Protein AF-A0A1F4DD65-F1 (afdb_monomer_lite)

Structure (mmCIF, N/CA/C/O backbone):
data_AF-A0A1F4DD65-F1
#
_entry.id   AF-A0A1F4DD65-F1
#
loop_
_atom_site.group_PDB
_atom_site.id
_atom_site.type_symbol
_atom_site.label_atom_id
_atom_site.label_alt_id
_atom_site.label_comp_id
_atom_site.label_asym_id
_atom_site.label_entity_id
_atom_site.label_seq_id
_atom_site.pdbx_PDB_ins_code
_atom_site.Cartn_x
_atom_site.Cartn_y
_atom_site.Cartn_z
_atom_site.occupancy
_atom_site.B_iso_or_equiv
_atom_site.auth_seq_id
_atom_site.auth_comp_id
_atom_site.auth_asym_id
_atom_site.auth_atom_id
_atom_site.pdbx_PDB_model_num
ATOM 1 N N . MET A 1 1 ? -10.186 2.042 -0.105 1.00 90.06 1 MET A N 1
ATOM 2 C CA . MET A 1 1 ? -8.826 1.646 -0.546 1.00 90.06 1 MET A CA 1
ATOM 3 C C . MET A 1 1 ? -8.211 2.765 -1.365 1.00 90.06 1 MET A C 1
ATOM 5 O O . MET A 1 1 ? -8.833 3.216 -2.320 1.00 90.06 1 MET A O 1
ATOM 9 N N . TYR A 1 2 ? -7.020 3.221 -0.991 1.00 93.00 2 TYR A N 1
ATOM 10 C CA . TYR A 1 2 ? -6.261 4.236 -1.726 1.00 93.00 2 TYR A CA 1
ATOM 11 C C . TYR A 1 2 ? -5.169 3.534 -2.529 1.00 93.00 2 TYR A C 1
ATOM 13 O O . TYR A 1 2 ? -4.412 2.754 -1.957 1.00 93.00 2 TYR A O 1
ATOM 21 N N . SER A 1 3 ? -5.088 3.777 -3.836 1.00 90.62 3 SER A N 1
ATOM 22 C CA . SER A 1 3 ? -4.084 3.151 -4.703 1.00 90.62 3 SER A CA 1
ATOM 23 C C . SER A 1 3 ? -3.385 4.184 -5.567 1.00 90.62 3 SER A C 1
ATOM 25 O O . SER A 1 3 ? -4.035 4.978 -6.238 1.00 90.62 3 SER A O 1
ATOM 27 N N . SER A 1 4 ? -2.055 4.139 -5.601 1.00 86.00 4 SER A N 1
ATOM 28 C CA . SER A 1 4 ? -1.262 4.908 -6.566 1.00 86.00 4 SER A CA 1
ATOM 29 C C . SER A 1 4 ? -0.985 4.144 -7.861 1.00 86.00 4 SER A C 1
ATOM 31 O O . SER A 1 4 ? -0.215 4.597 -8.704 1.00 86.00 4 SER A O 1
ATOM 33 N N . ARG A 1 5 ? -1.527 2.931 -7.993 1.00 76.25 5 ARG A N 1
ATOM 34 C CA . ARG A 1 5 ? -1.347 2.076 -9.164 1.00 76.25 5 ARG A CA 1
ATOM 35 C C . ARG A 1 5 ? -2.584 2.163 -10.032 1.00 76.25 5 ARG A C 1
ATOM 37 O O . ARG A 1 5 ? -3.668 1.870 -9.543 1.00 76.25 5 ARG A O 1
ATOM 44 N N . HIS A 1 6 ? -2.372 2.472 -11.307 1.00 70.44 6 HIS A N 1
ATOM 45 C CA . HIS A 1 6 ? -3.404 2.404 -12.326 1.00 70.44 6 HIS A CA 1
ATOM 46 C C . HIS A 1 6 ? -3.002 1.369 -13.384 1.00 70.44 6 HIS A C 1
ATOM 48 O O . HIS A 1 6 ? -2.163 1.629 -14.249 1.00 70.44 6 HIS A O 1
ATOM 54 N N . TYR A 1 7 ? -3.554 0.160 -13.265 1.00 69.94 7 TYR A N 1
ATOM 55 C CA . TYR A 1 7 ? -3.397 -0.910 -14.247 1.00 69.94 7 TYR A CA 1
ATOM 56 C C . TYR A 1 7 ? -4.713 -1.663 -14.408 1.00 69.94 7 TYR A C 1
ATOM 58 O O . TYR A 1 7 ? -5.306 -2.092 -13.423 1.00 69.94 7 TYR A O 1
ATOM 66 N N . GLN A 1 8 ? -5.104 -1.933 -15.655 1.00 64.88 8 GLN A N 1
ATOM 67 C CA . GLN A 1 8 ? -6.272 -2.770 -15.966 1.00 64.88 8 GLN A CA 1
ATOM 68 C C . GLN A 1 8 ? -6.183 -4.172 -15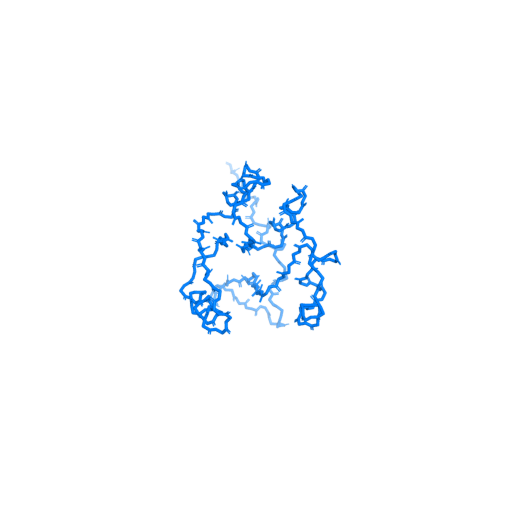.340 1.00 64.88 8 GLN A C 1
ATOM 70 O O . GLN A 1 8 ? -7.195 -4.778 -15.006 1.00 64.88 8 GLN A O 1
ATOM 75 N N . THR A 1 9 ? -4.971 -4.693 -15.126 1.00 68.75 9 THR A N 1
ATOM 76 C CA . THR A 1 9 ? -4.770 -5.984 -14.450 1.00 68.75 9 THR A CA 1
ATOM 77 C C . THR A 1 9 ? -5.198 -5.969 -12.984 1.00 68.75 9 THR A C 1
ATOM 79 O O . THR A 1 9 ? -5.570 -7.013 -12.452 1.00 68.75 9 THR A O 1
ATOM 82 N N . ASP A 1 10 ? -5.158 -4.806 -12.330 1.00 75.94 10 ASP A N 1
ATOM 83 C CA . ASP A 1 10 ? -5.483 -4.684 -10.910 1.00 75.94 10 ASP A CA 1
ATOM 84 C C . ASP A 1 10 ? -7.020 -4.718 -10.706 1.00 75.94 10 ASP A C 1
ATOM 86 O O . ASP A 1 10 ? -7.498 -5.260 -9.710 1.00 75.94 10 ASP A O 1
ATOM 90 N N . GLU A 1 11 ? -7.820 -4.296 -11.698 1.00 80.06 11 GLU A N 1
ATOM 91 C CA . GLU A 1 11 ? -9.292 -4.406 -11.672 1.00 80.06 11 GLU A CA 1
ATOM 92 C C . GLU A 1 11 ? -9.785 -5.861 -11.608 1.00 80.06 11 GLU A C 1
ATOM 94 O O . GLU A 1 11 ? -10.715 -6.190 -10.861 1.00 80.06 11 GLU A O 1
ATOM 99 N N . ALA A 1 12 ? -9.147 -6.764 -12.359 1.00 85.06 12 ALA A N 1
ATOM 100 C CA . ALA A 1 12 ? -9.466 -8.193 -12.323 1.00 85.06 12 ALA A CA 1
ATOM 101 C C . ALA A 1 12 ? -9.190 -8.795 -10.933 1.00 85.06 12 ALA A C 1
ATOM 103 O O . ALA A 1 12 ? -9.949 -9.633 -10.443 1.00 85.06 12 ALA A O 1
ATOM 104 N N . LEU A 1 13 ? -8.134 -8.325 -10.265 1.00 85.19 13 LEU A N 1
ATOM 105 C CA . LEU A 1 13 ? -7.789 -8.747 -8.912 1.00 85.19 13 LEU A CA 1
ATOM 106 C C . LEU A 1 13 ? -8.825 -8.248 -7.895 1.00 85.19 13 LEU A C 1
ATOM 108 O O . LEU A 1 13 ? -9.300 -9.029 -7.069 1.00 85.19 13 LEU A O 1
ATOM 112 N N . TYR A 1 14 ? -9.225 -6.978 -7.981 1.00 87.19 14 TYR A N 1
ATOM 113 C CA . TYR A 1 14 ? -10.217 -6.390 -7.077 1.00 87.19 14 TYR A CA 1
ATOM 114 C C . TYR A 1 14 ? -11.604 -7.012 -7.253 1.00 87.19 14 TYR A C 1
ATOM 116 O O . TYR A 1 14 ? -12.247 -7.383 -6.273 1.00 87.19 14 TYR A O 1
ATOM 124 N N . SER A 1 15 ? -12.046 -7.210 -8.495 1.00 87.88 15 SER A N 1
ATOM 125 C CA . SER A 1 15 ? -13.321 -7.879 -8.778 1.00 87.88 15 SER A CA 1
ATOM 126 C C . SER A 1 15 ? -13.321 -9.346 -8.334 1.00 87.88 15 SER A C 1
ATOM 128 O O . SER A 1 15 ? -14.318 -9.821 -7.784 1.00 87.88 15 SER A O 1
ATOM 130 N N . GLY A 1 16 ? -12.201 -10.059 -8.499 1.00 90.69 16 GLY A N 1
ATOM 131 C CA . GLY A 1 16 ? -12.012 -11.410 -7.970 1.00 90.69 16 GLY A CA 1
ATOM 132 C C . GLY A 1 16 ? -12.128 -11.461 -6.446 1.00 90.69 16 GLY A C 1
ATOM 133 O O . GLY A 1 16 ? -12.857 -12.301 -5.915 1.00 90.69 16 GLY A O 1
ATOM 134 N N . PHE A 1 17 ? -11.490 -10.520 -5.744 1.00 90.94 17 PHE A N 1
ATOM 135 C CA . PHE A 1 17 ? -11.601 -10.389 -4.291 1.00 90.94 17 PHE A CA 1
ATOM 136 C C . PHE A 1 17 ? -13.045 -10.132 -3.844 1.00 90.94 17 PHE A C 1
ATOM 138 O O . PHE A 1 17 ? -13.544 -10.825 -2.954 1.00 90.94 17 PHE A O 1
ATOM 145 N N . THR A 1 18 ? -13.745 -9.187 -4.480 1.00 92.44 18 THR A N 1
ATOM 146 C CA . THR A 1 18 ? -15.149 -8.892 -4.160 1.00 92.44 18 THR A CA 1
ATOM 147 C C . THR A 1 18 ? -16.050 -10.096 -4.426 1.00 92.44 18 THR A C 1
ATOM 149 O O . THR A 1 18 ? -16.944 -10.365 -3.632 1.00 92.44 18 THR A O 1
ATOM 152 N N . ARG A 1 19 ? -15.801 -10.880 -5.481 1.00 93.56 19 ARG A N 1
ATOM 153 C CA . ARG A 1 19 ? -16.575 -12.099 -5.768 1.00 93.56 19 ARG A CA 1
ATOM 154 C C . ARG A 1 19 ? -16.368 -13.194 -4.719 1.00 93.56 19 ARG A C 1
ATOM 156 O O . ARG A 1 19 ? -17.313 -13.902 -4.400 1.00 93.56 19 ARG A O 1
ATOM 163 N N . GLN A 1 20 ? -15.147 -13.348 -4.210 1.00 93.75 20 GLN A N 1
ATOM 164 C CA . GLN A 1 20 ? -14.820 -14.382 -3.222 1.00 93.75 20 GLN A CA 1
ATOM 165 C C . GLN A 1 20 ? -15.261 -14.017 -1.802 1.00 93.75 20 GLN A C 1
ATOM 167 O O . GLN A 1 20 ? -15.637 -14.898 -1.038 1.00 93.75 20 GLN A O 1
ATOM 172 N N . THR A 1 21 ? -15.195 -12.734 -1.441 1.00 94.12 21 THR A N 1
ATOM 173 C CA . THR A 1 21 ? -15.430 -12.274 -0.060 1.00 94.12 21 THR A CA 1
ATOM 174 C C . THR A 1 21 ? -16.762 -11.553 0.131 1.00 94.12 21 THR A C 1
ATOM 176 O O . THR A 1 21 ? -17.209 -11.393 1.262 1.00 94.12 21 THR A O 1
ATOM 179 N N . GLY A 1 22 ? -17.384 -11.073 -0.949 1.00 93.69 22 GLY A N 1
ATOM 180 C CA . GLY A 1 22 ? -18.544 -10.180 -0.902 1.00 93.69 22 GLY A CA 1
ATOM 181 C C . GLY A 1 22 ? -18.210 -8.733 -0.516 1.00 93.69 22 GLY A C 1
ATOM 182 O O . GLY A 1 22 ? -19.102 -7.887 -0.496 1.00 93.69 22 GLY A O 1
ATOM 183 N N . ILE A 1 23 ? -16.945 -8.411 -0.225 1.00 93.44 23 ILE A N 1
ATOM 184 C CA . ILE A 1 23 ? -16.539 -7.078 0.232 1.00 93.44 23 ILE A CA 1
ATOM 185 C C . ILE A 1 23 ? -16.378 -6.148 -0.972 1.00 93.44 23 ILE A C 1
ATOM 187 O O . ILE A 1 23 ? -15.551 -6.383 -1.860 1.00 93.44 23 ILE A O 1
ATOM 191 N N . LYS A 1 24 ? -17.147 -5.055 -0.993 1.00 91.50 24 LYS A N 1
ATOM 192 C CA . LYS A 1 24 ? -17.042 -4.017 -2.024 1.00 91.50 24 LYS A CA 1
ATOM 193 C C . LYS A 1 24 ? -15.783 -3.176 -1.811 1.00 91.50 24 LYS A C 1
ATOM 195 O O . LYS A 1 24 ? -15.603 -2.571 -0.757 1.00 91.50 24 LYS A O 1
ATOM 200 N N . ILE A 1 25 ? -14.949 -3.080 -2.842 1.00 90.31 25 ILE A N 1
ATOM 201 C CA . ILE A 1 25 ? -13.781 -2.196 -2.844 1.00 90.31 25 ILE A CA 1
ATOM 202 C C . ILE A 1 25 ? -14.195 -0.825 -3.387 1.00 90.31 25 ILE A C 1
ATOM 204 O O . ILE A 1 25 ? -14.557 -0.698 -4.554 1.00 90.31 25 ILE A O 1
ATOM 208 N N . ASN A 1 26 ? -14.108 0.208 -2.547 1.00 90.81 26 ASN A N 1
ATOM 209 C CA . ASN A 1 26 ? -14.187 1.602 -2.987 1.00 90.81 26 ASN A CA 1
ATOM 210 C C . ASN A 1 26 ? -12.762 2.113 -3.224 1.00 90.81 26 ASN A C 1
ATOM 212 O O . ASN A 1 26 ? -11.985 2.259 -2.270 1.00 90.81 26 ASN A O 1
ATOM 216 N N . LEU A 1 27 ? -12.414 2.320 -4.492 1.00 89.19 27 LEU A N 1
ATOM 217 C CA . LEU A 1 27 ? -11.077 2.716 -4.911 1.00 89.19 27 LEU A CA 1
ATOM 218 C C . LEU A 1 27 ? -10.981 4.240 -5.063 1.00 89.19 27 LEU A C 1
ATOM 220 O O . LEU A 1 27 ? -11.828 4.859 -5.701 1.00 89.19 27 LEU A O 1
ATOM 224 N N . ILE A 1 28 ? -9.934 4.826 -4.484 1.00 89.88 28 ILE A N 1
ATOM 225 C CA . ILE A 1 28 ? -9.513 6.205 -4.742 1.00 89.88 28 ILE A CA 1
ATOM 226 C C . ILE A 1 28 ? -8.107 6.162 -5.326 1.00 89.88 28 ILE A C 1
ATOM 228 O O . ILE A 1 28 ? -7.177 5.670 -4.682 1.00 89.88 28 ILE A O 1
ATOM 232 N N . GLU A 1 29 ? -7.968 6.697 -6.532 1.00 88.94 29 GLU A N 1
ATOM 233 C CA . GLU A 1 29 ? -6.701 6.761 -7.251 1.00 88.94 29 GLU A CA 1
ATOM 234 C C . GLU A 1 29 ? -6.153 8.186 -7.234 1.00 88.94 29 GLU A C 1
ATOM 236 O O . GLU A 1 29 ? -6.860 9.149 -7.531 1.00 88.94 29 GLU A O 1
ATOM 241 N N . ALA A 1 30 ? -4.881 8.322 -6.871 1.00 88.75 30 ALA A N 1
ATOM 242 C CA . ALA A 1 30 ? -4.115 9.554 -7.025 1.00 88.75 30 ALA A CA 1
ATOM 243 C C . ALA A 1 30 ? -2.613 9.230 -7.026 1.00 88.75 30 ALA A C 1
ATOM 245 O O . ALA A 1 30 ? -2.210 8.104 -6.736 1.00 88.75 30 ALA A O 1
ATOM 246 N N . GLY A 1 31 ? -1.776 10.220 -7.345 1.00 88.31 31 GLY A N 1
ATOM 247 C CA . GLY A 1 31 ? -0.319 10.063 -7.294 1.00 88.31 31 GLY A CA 1
ATOM 248 C C . GLY A 1 31 ? 0.184 9.657 -5.903 1.00 88.31 31 GLY A C 1
ATOM 249 O O . GLY A 1 31 ? -0.454 9.947 -4.891 1.00 88.31 31 GLY A O 1
ATOM 250 N N . GLU A 1 32 ? 1.345 9.002 -5.842 1.00 86.38 32 GLU A N 1
ATOM 251 C CA . GLU A 1 32 ? 1.885 8.403 -4.615 1.00 86.38 32 GLU A CA 1
ATOM 252 C C . GLU A 1 32 ? 2.007 9.419 -3.475 1.00 86.38 32 GLU A C 1
ATOM 254 O O . GLU A 1 32 ? 1.507 9.190 -2.374 1.00 86.38 32 GLU A O 1
ATOM 259 N N . ASP A 1 33 ? 2.665 10.548 -3.745 1.00 88.25 33 ASP A N 1
ATOM 260 C CA . ASP A 1 33 ? 2.918 11.571 -2.730 1.00 88.25 33 ASP A CA 1
ATOM 261 C C . ASP A 1 33 ? 1.617 12.301 -2.351 1.00 88.25 33 ASP A C 1
ATOM 263 O O . ASP A 1 33 ? 1.399 12.617 -1.183 1.00 88.25 33 ASP A O 1
ATOM 267 N N . ALA A 1 34 ? 0.697 12.475 -3.309 1.00 91.50 34 ALA A N 1
ATOM 268 C CA . ALA A 1 34 ? -0.616 13.065 -3.058 1.00 91.50 34 ALA A CA 1
ATOM 269 C C . ALA A 1 34 ? -1.472 12.192 -2.126 1.00 91.50 34 ALA A C 1
ATOM 271 O O . ALA A 1 34 ? -2.160 12.724 -1.258 1.00 91.50 34 ALA A O 1
ATOM 272 N N . LEU A 1 35 ? -1.417 10.862 -2.265 1.00 92.25 35 LEU A N 1
ATOM 273 C CA . LEU A 1 35 ? -2.131 9.946 -1.372 1.00 92.25 35 LEU A CA 1
ATOM 274 C C . LEU A 1 35 ? -1.566 9.958 0.046 1.00 92.25 35 LEU A C 1
ATOM 276 O O 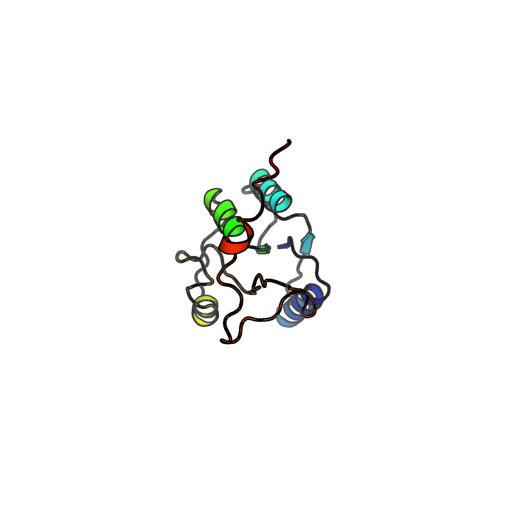. LEU A 1 35 ? -2.347 9.930 0.993 1.00 92.25 35 LEU A O 1
ATOM 280 N N . ILE A 1 36 ? -0.241 10.016 0.206 1.00 91.62 36 ILE A N 1
ATOM 281 C CA . ILE A 1 36 ? 0.388 10.089 1.533 1.00 91.62 36 ILE A CA 1
ATOM 282 C C . ILE A 1 36 ? 0.016 11.404 2.224 1.00 91.62 36 ILE A C 1
ATOM 284 O O . ILE A 1 36 ? -0.402 11.383 3.380 1.00 91.62 36 ILE A O 1
ATOM 288 N N . GLU A 1 37 ? 0.110 12.537 1.524 1.00 92.50 37 GLU A N 1
ATOM 289 C CA . GLU A 1 37 ? -0.283 13.836 2.082 1.00 92.50 37 GLU A CA 1
ATOM 290 C C . GLU A 1 37 ? -1.781 13.890 2.387 1.00 92.50 37 GLU A C 1
ATOM 292 O O . GLU A 1 37 ? -2.181 14.371 3.444 1.00 92.50 37 GLU A O 1
ATOM 297 N N . ARG A 1 38 ? -2.625 13.326 1.516 1.00 93.06 38 ARG A N 1
ATOM 298 C CA . ARG A 1 38 ? -4.060 13.200 1.778 1.00 93.06 38 ARG A CA 1
ATOM 299 C C . ARG A 1 38 ? -4.332 12.378 3.035 1.00 93.06 38 ARG A C 1
ATOM 301 O O . ARG A 1 38 ? -5.084 12.835 3.888 1.00 93.06 38 ARG A O 1
ATOM 308 N N . LEU A 1 39 ? -3.706 11.210 3.168 1.00 92.19 39 LEU A N 1
ATOM 309 C CA . LEU A 1 39 ? -3.856 10.346 4.339 1.00 92.19 39 LEU A CA 1
ATOM 310 C C . LEU A 1 39 ? -3.403 11.063 5.618 1.00 92.19 39 LEU A C 1
ATOM 312 O O . LEU A 1 39 ? -4.077 10.988 6.642 1.00 92.19 39 LEU A O 1
ATOM 316 N N . ARG A 1 40 ? -2.308 11.829 5.543 1.00 91.62 40 ARG A N 1
ATOM 317 C CA . ARG A 1 40 ? -1.817 12.649 6.657 1.00 91.62 40 ARG A CA 1
ATOM 318 C C . ARG A 1 40 ? -2.793 13.762 7.036 1.00 91.62 40 ARG A C 1
ATOM 320 O O . ARG A 1 40 ? -3.021 13.985 8.220 1.00 91.62 40 ARG A O 1
ATOM 327 N N . ASN A 1 41 ? -3.370 14.440 6.048 1.00 93.31 41 ASN A N 1
ATOM 328 C CA . ASN A 1 41 ? -4.319 15.533 6.260 1.00 93.31 41 ASN A CA 1
ATOM 329 C C . ASN A 1 41 ? -5.663 15.039 6.809 1.00 93.31 41 ASN A C 1
ATOM 331 O O . ASN A 1 41 ? -6.273 15.704 7.641 1.00 93.31 41 ASN A O 1
ATOM 335 N N . GLU A 1 42 ? -6.128 13.876 6.354 1.00 92.25 42 GLU A N 1
ATOM 336 C CA . GLU A 1 42 ? -7.349 13.247 6.860 1.00 92.25 42 GLU A CA 1
ATOM 337 C C . GLU A 1 42 ? -7.148 12.666 8.273 1.00 92.25 42 GLU A C 1
ATOM 339 O O . GLU A 1 42 ? -8.071 12.686 9.094 1.00 92.25 42 GLU A O 1
ATOM 344 N N . GLY A 1 43 ? -5.941 12.176 8.578 1.00 88.12 43 GLY A N 1
ATOM 345 C CA . GLY A 1 43 ? -5.561 11.656 9.889 1.00 88.12 43 GLY A CA 1
ATOM 346 C C . GLY A 1 43 ? -6.525 10.576 10.383 1.00 88.12 43 GLY A C 1
ATOM 347 O O . GLY A 1 43 ? -6.922 9.682 9.639 1.00 88.12 43 GLY A O 1
ATOM 348 N N . ALA A 1 44 ? -6.967 10.691 11.638 1.00 86.81 44 ALA A N 1
ATOM 349 C CA . ALA A 1 44 ? -7.911 9.748 12.248 1.00 86.81 44 ALA A CA 1
ATOM 350 C C . ALA A 1 44 ? -9.314 9.740 11.606 1.00 86.81 44 ALA A C 1
ATOM 352 O O . ALA A 1 44 ? -10.122 8.870 11.917 1.00 86.81 44 ALA A O 1
ATOM 353 N N . ARG A 1 45 ? -9.629 10.710 10.738 1.00 90.62 45 ARG A N 1
ATOM 354 C CA . ARG A 1 45 ? -10.904 10.785 10.008 1.00 90.62 45 ARG A CA 1
ATOM 355 C C . ARG A 1 45 ? -10.797 10.234 8.588 1.00 90.62 45 ARG A C 1
ATOM 357 O O . ARG A 1 45 ? -11.753 10.359 7.824 1.00 90.62 45 ARG A O 1
ATOM 364 N N . SER A 1 46 ? -9.650 9.667 8.216 1.00 90.19 46 SER A N 1
ATOM 365 C CA . SER A 1 46 ? -9.483 9.102 6.885 1.00 90.19 46 SER A CA 1
ATOM 366 C C . SER A 1 46 ? -10.405 7.900 6.680 1.00 90.19 46 SER A C 1
ATOM 368 O O . SER A 1 46 ? -10.429 7.001 7.519 1.00 90.19 46 SER A O 1
ATOM 370 N N . PRO A 1 47 ? -11.128 7.832 5.548 1.00 91.38 47 PRO A N 1
ATOM 371 C CA . PRO A 1 47 ? -11.864 6.638 5.149 1.00 91.38 47 PRO A CA 1
ATOM 372 C C . PRO A 1 47 ? -10.945 5.554 4.550 1.00 91.38 47 PRO A C 1
ATOM 374 O O . PRO A 1 47 ? -11.430 4.591 3.955 1.00 91.38 47 PRO A O 1
ATOM 377 N N . ALA A 1 48 ? -9.620 5.726 4.591 1.00 92.31 48 ALA A N 1
ATOM 378 C CA . ALA A 1 48 ? -8.681 4.798 3.981 1.00 92.31 48 ALA A CA 1
ATOM 379 C C . ALA A 1 48 ? -8.386 3.591 4.885 1.00 92.31 48 ALA A C 1
ATOM 381 O O . ALA A 1 48 ? -7.632 3.695 5.847 1.00 92.31 48 ALA A O 1
ATOM 382 N N . ASP A 1 49 ? -8.891 2.416 4.502 1.00 91.94 49 ASP A N 1
ATOM 383 C CA . ASP A 1 49 ? -8.552 1.158 5.193 1.00 91.94 49 ASP A CA 1
ATOM 384 C C . ASP A 1 49 ? -7.199 0.574 4.760 1.00 91.94 49 ASP A C 1
ATOM 386 O O . ASP A 1 49 ? -6.495 -0.074 5.530 1.00 91.94 49 ASP A O 1
ATOM 390 N N . VAL A 1 50 ? -6.849 0.760 3.484 1.00 91.62 50 VAL A N 1
ATOM 391 C CA . VAL A 1 50 ? -5.669 0.159 2.851 1.00 91.62 50 VAL A CA 1
ATOM 392 C C . VAL A 1 50 ? -5.043 1.172 1.906 1.00 91.62 50 VAL A C 1
ATOM 394 O O . VAL A 1 50 ? -5.742 1.722 1.047 1.00 91.62 50 VAL A O 1
ATOM 397 N N . LEU A 1 51 ? -3.728 1.364 2.036 1.00 91.69 51 LEU A N 1
ATOM 398 C CA . LEU A 1 51 ? -2.895 2.106 1.094 1.00 91.69 51 LEU A CA 1
ATOM 399 C C . LEU A 1 51 ? -2.093 1.129 0.228 1.00 91.69 51 LEU A C 1
ATOM 401 O O . LEU A 1 51 ? -1.297 0.336 0.729 1.00 91.69 51 LEU A O 1
ATOM 405 N N . VAL A 1 52 ? -2.265 1.227 -1.085 1.00 90.69 52 VAL A N 1
ATOM 406 C CA . VAL A 1 52 ? -1.492 0.500 -2.088 1.00 90.69 52 VAL A CA 1
ATOM 407 C C . VAL A 1 52 ? -0.582 1.494 -2.794 1.00 90.69 52 VAL A C 1
ATOM 409 O O . VAL A 1 52 ? -1.045 2.398 -3.484 1.00 90.69 52 VAL A O 1
ATOM 412 N N . THR A 1 53 ? 0.727 1.325 -2.638 1.00 89.50 53 THR A N 1
ATOM 413 C CA . THR A 1 53 ? 1.717 2.179 -3.300 1.00 89.50 53 THR A CA 1
ATOM 414 C C . THR A 1 53 ? 2.859 1.367 -3.901 1.00 89.50 53 THR A C 1
ATOM 416 O O . THR A 1 53 ? 2.911 0.139 -3.782 1.00 89.50 53 THR A O 1
ATOM 419 N N . VAL A 1 54 ? 3.756 2.054 -4.599 1.00 86.75 54 VAL A N 1
ATOM 420 C CA . VAL A 1 54 ? 4.970 1.495 -5.186 1.00 86.75 54 VAL A CA 1
ATOM 421 C C . VAL A 1 54 ? 6.191 2.030 -4.449 1.00 86.75 54 VAL A C 1
ATOM 423 O O . VAL A 1 54 ? 6.218 3.191 -4.045 1.00 86.75 54 VAL A O 1
ATOM 426 N N . ASP A 1 55 ? 7.227 1.192 -4.374 1.00 84.44 55 ASP A N 1
ATOM 427 C CA . ASP A 1 55 ? 8.514 1.478 -3.728 1.00 84.44 55 ASP A CA 1
ATOM 428 C C . ASP A 1 55 ? 8.498 1.393 -2.186 1.00 84.44 55 ASP A C 1
ATOM 430 O O . ASP A 1 55 ? 7.677 2.002 -1.498 1.00 84.44 55 ASP A O 1
ATOM 434 N N . ALA A 1 56 ? 9.450 0.635 -1.630 1.00 85.62 56 ALA A N 1
ATOM 435 C CA . ALA A 1 56 ? 9.589 0.454 -0.185 1.00 85.62 56 ALA A CA 1
ATOM 436 C C . ALA A 1 56 ? 10.011 1.746 0.537 1.00 85.62 56 ALA A C 1
ATOM 438 O O . ALA A 1 56 ? 9.642 1.948 1.691 1.00 85.62 56 ALA A O 1
ATOM 439 N N . GLY A 1 57 ? 10.724 2.656 -0.133 1.00 89.12 57 GLY A N 1
ATOM 440 C CA . GLY A 1 57 ? 11.108 3.951 0.425 1.00 89.12 57 GLY A CA 1
ATOM 441 C C . GLY A 1 57 ? 9.906 4.858 0.696 1.00 89.12 57 GLY A C 1
ATOM 442 O O . GLY A 1 57 ? 9.905 5.606 1.674 1.00 89.12 57 GLY A O 1
ATOM 443 N N . ARG A 1 58 ? 8.842 4.759 -0.111 1.00 89.88 58 ARG A N 1
ATOM 444 C CA . ARG A 1 58 ? 7.590 5.493 0.137 1.00 89.88 58 ARG A CA 1
ATOM 445 C C . ARG A 1 58 ? 6.797 4.905 1.297 1.00 89.88 58 ARG A C 1
ATOM 447 O O . ARG A 1 58 ? 6.314 5.662 2.134 1.00 89.88 58 ARG A O 1
ATOM 454 N N . LEU A 1 59 ? 6.725 3.575 1.384 1.00 91.56 59 LEU A N 1
ATOM 455 C CA . LEU A 1 59 ? 6.148 2.889 2.545 1.00 91.56 59 LEU A CA 1
ATOM 456 C C . LEU A 1 59 ? 6.890 3.269 3.830 1.00 91.56 59 LEU A C 1
ATOM 458 O O . LEU A 1 59 ? 6.261 3.622 4.824 1.00 91.56 59 LEU A O 1
ATOM 462 N N . TRP A 1 60 ? 8.222 3.296 3.790 1.00 91.50 60 TRP A N 1
ATOM 463 C CA . TRP A 1 60 ? 9.033 3.725 4.924 1.00 91.50 60 TRP A CA 1
ATOM 464 C C . TRP A 1 60 ? 8.736 5.172 5.339 1.00 91.50 60 TRP A C 1
ATOM 466 O O . TRP A 1 60 ? 8.575 5.444 6.526 1.00 91.50 60 TRP A O 1
ATOM 476 N N . ARG A 1 61 ? 8.576 6.097 4.382 1.00 91.38 61 ARG A N 1
ATOM 477 C CA . ARG A 1 61 ? 8.184 7.488 4.673 1.00 91.38 61 ARG A CA 1
ATOM 478 C C . ARG A 1 61 ? 6.805 7.575 5.334 1.00 91.38 61 ARG A C 1
ATOM 480 O O . ARG A 1 61 ? 6.657 8.268 6.334 1.00 91.38 61 ARG A O 1
ATOM 487 N N . ALA A 1 62 ? 5.810 6.860 4.810 1.00 91.19 62 ALA A N 1
ATOM 488 C CA . ALA A 1 62 ? 4.471 6.816 5.400 1.00 91.19 62 ALA A CA 1
ATOM 489 C C . ALA A 1 62 ? 4.480 6.218 6.821 1.00 91.19 62 ALA A C 1
ATOM 491 O O . ALA A 1 62 ? 3.767 6.698 7.701 1.00 91.19 62 ALA A O 1
ATOM 492 N N . GLN A 1 63 ? 5.350 5.236 7.070 1.00 92.62 63 GLN A N 1
ATOM 493 C CA . GLN A 1 63 ? 5.607 4.699 8.406 1.00 92.62 63 GLN A CA 1
ATOM 494 C C . GLN A 1 63 ? 6.201 5.751 9.353 1.00 92.62 63 GLN A C 1
ATOM 496 O O . GLN A 1 63 ? 5.759 5.829 10.496 1.00 92.62 63 GLN A O 1
ATOM 501 N N . GLN A 1 64 ? 7.152 6.582 8.906 1.00 92.25 64 GLN A N 1
ATOM 502 C CA . GLN A 1 64 ? 7.703 7.661 9.745 1.00 92.25 64 GLN A CA 1
ATOM 503 C C . GLN A 1 64 ? 6.635 8.682 10.162 1.00 92.25 64 GLN A C 1
ATOM 505 O O . GLN A 1 64 ? 6.725 9.269 11.235 1.00 92.25 64 GLN A O 1
ATOM 510 N N . PHE A 1 65 ? 5.600 8.865 9.343 1.00 90.69 65 PHE A N 1
ATOM 511 C CA . PHE A 1 65 ? 4.453 9.711 9.670 1.00 90.69 65 PHE A CA 1
ATOM 512 C C . PHE A 1 65 ? 3.410 9.030 10.569 1.00 90.69 65 PHE A C 1
ATOM 514 O O . PHE A 1 65 ? 2.395 9.647 10.882 1.00 90.69 65 PHE A O 1
ATOM 521 N N . GLY A 1 66 ? 3.627 7.777 10.982 1.00 91.62 66 GLY A N 1
ATOM 522 C CA . GLY A 1 66 ? 2.700 7.048 11.851 1.00 91.62 66 GLY A CA 1
ATOM 523 C C . GLY A 1 66 ? 1.368 6.705 11.182 1.00 91.62 66 GLY A C 1
ATOM 524 O O . GLY A 1 66 ? 0.365 6.543 11.868 1.00 91.62 66 GLY A O 1
ATOM 525 N N . LEU A 1 67 ? 1.338 6.605 9.848 1.00 90.94 67 LEU A N 1
ATOM 526 C CA . LEU A 1 67 ? 0.100 6.398 9.082 1.00 90.94 67 LEU A CA 1
ATOM 527 C C . LEU A 1 67 ? -0.363 4.934 9.036 1.00 90.94 67 LEU A C 1
ATOM 529 O O . LEU A 1 67 ? -1.406 4.641 8.455 1.00 90.94 67 LEU A O 1
ATOM 533 N N . PHE A 1 68 ? 0.413 4.008 9.601 1.00 93.38 68 PHE A N 1
ATOM 534 C CA . PHE A 1 68 ? 0.132 2.577 9.549 1.00 93.38 68 PHE A CA 1
ATOM 535 C C . PHE A 1 68 ? -0.113 1.989 10.930 1.00 93.38 68 PHE A C 1
ATOM 537 O O . PHE A 1 68 ? 0.496 2.388 11.920 1.00 93.38 68 PHE A O 1
ATOM 544 N N . GLN A 1 69 ? -0.968 0.973 10.949 1.00 92.88 69 GLN A N 1
ATOM 545 C CA . GLN A 1 69 ? -1.199 0.111 12.096 1.00 92.88 69 GLN A CA 1
ATOM 546 C C . GLN A 1 69 ? -0.542 -1.255 11.853 1.00 92.88 69 GLN A C 1
ATOM 548 O O . GLN A 1 69 ? -0.568 -1.749 10.722 1.00 92.88 69 GLN A O 1
ATOM 553 N N . PRO A 1 70 ? 0.061 -1.879 12.877 1.00 94.25 70 PRO A N 1
ATOM 554 C CA . PRO A 1 70 ? 0.696 -3.176 12.716 1.00 94.25 70 PRO A CA 1
ATOM 555 C C . PRO A 1 70 ? -0.357 -4.265 12.495 1.00 94.25 70 PRO A C 1
ATOM 557 O O . PRO A 1 70 ? -1.323 -4.377 13.248 1.00 94.25 70 PRO A O 1
ATOM 560 N N . VAL A 1 71 ? -0.139 -5.116 11.495 1.00 94.06 71 VAL A N 1
ATOM 561 C CA . VAL A 1 71 ? -0.987 -6.278 11.213 1.00 94.06 71 VAL A CA 1
ATOM 562 C C . VAL A 1 71 ? -0.195 -7.556 11.464 1.00 94.06 71 VAL A C 1
ATOM 564 O O . VAL A 1 71 ? 0.867 -7.778 10.884 1.00 94.06 71 VAL A O 1
ATOM 567 N N . ARG A 1 72 ? -0.731 -8.435 12.317 1.00 92.25 72 ARG A N 1
ATOM 568 C CA . ARG A 1 72 ? -0.167 -9.764 12.592 1.00 92.25 72 ARG A CA 1
ATOM 569 C C . ARG A 1 72 ? -1.039 -10.834 11.957 1.00 92.25 72 ARG A C 1
ATOM 571 O O . ARG A 1 72 ? -2.175 -11.048 12.366 1.00 92.25 72 ARG A O 1
ATOM 578 N N . SER A 1 73 ? -0.503 -11.513 10.947 1.00 93.69 73 SER A N 1
ATOM 579 C CA . SER A 1 73 ? -1.204 -12.584 10.240 1.00 93.69 73 SE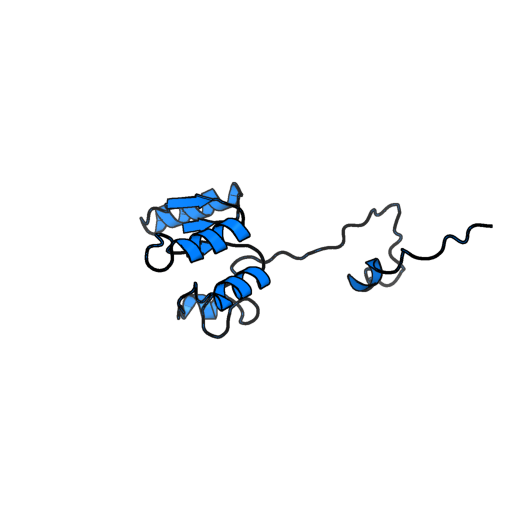R A CA 1
ATOM 580 C C . SER A 1 73 ? -0.238 -13.701 9.883 1.00 93.69 73 SER A C 1
ATOM 582 O O . SER A 1 73 ? 0.696 -13.497 9.107 1.00 93.69 73 SER A O 1
ATOM 584 N N . LYS A 1 74 ? -0.515 -14.909 10.391 1.00 93.81 74 LYS A N 1
ATOM 585 C CA . LYS A 1 74 ? 0.266 -16.118 10.075 1.00 93.81 74 LYS A CA 1
ATOM 586 C C . LYS A 1 74 ? 0.329 -16.375 8.569 1.00 93.81 74 LYS A C 1
ATOM 588 O O . LYS A 1 74 ? 1.349 -16.820 8.059 1.00 93.81 74 LYS A O 1
ATOM 593 N N . LEU A 1 75 ? -0.757 -16.073 7.853 1.00 93.38 75 LEU A N 1
ATOM 594 C CA . LEU A 1 75 ? -0.832 -16.267 6.408 1.00 93.38 75 LEU A CA 1
ATOM 595 C C . LEU A 1 75 ? 0.079 -15.284 5.664 1.00 93.38 75 LEU A C 1
ATOM 597 O O . LEU A 1 75 ? 0.796 -15.708 4.761 1.00 93.38 75 LEU A O 1
ATOM 601 N N . LEU A 1 76 ? 0.105 -14.006 6.061 1.00 91.81 76 LEU A N 1
ATOM 602 C CA . LEU A 1 76 ? 1.006 -13.017 5.456 1.00 91.81 76 LEU A CA 1
ATOM 603 C C . LEU A 1 76 ? 2.471 -13.340 5.761 1.00 91.81 76 LEU A C 1
ATOM 605 O O . LEU A 1 76 ? 3.298 -13.323 4.857 1.00 91.81 76 LEU A O 1
ATOM 609 N N . GLU A 1 77 ? 2.785 -13.695 7.006 1.00 91.88 77 GLU A N 1
ATOM 610 C CA . GLU A 1 77 ? 4.151 -14.030 7.423 1.00 91.88 77 GLU A CA 1
ATOM 611 C C . GLU A 1 77 ? 4.690 -15.293 6.735 1.00 91.88 77 GLU A C 1
ATOM 613 O O . GLU A 1 77 ? 5.880 -15.350 6.429 1.00 91.88 77 GLU A O 1
ATOM 618 N N . ALA A 1 78 ? 3.826 -16.274 6.452 1.00 94.06 78 ALA A N 1
ATOM 619 C CA . ALA A 1 78 ? 4.195 -17.494 5.738 1.00 94.06 78 ALA A CA 1
ATOM 620 C C . ALA A 1 78 ? 4.310 -17.296 4.217 1.00 94.06 78 ALA A C 1
ATOM 622 O O . ALA A 1 78 ? 5.142 -17.931 3.572 1.00 94.06 78 ALA A O 1
ATOM 623 N N . ARG A 1 79 ? 3.462 -16.447 3.619 1.00 93.50 79 ARG A N 1
ATOM 624 C CA . ARG A 1 79 ? 3.427 -16.232 2.161 1.00 93.50 79 ARG A CA 1
ATOM 625 C C . ARG A 1 79 ? 4.415 -15.175 1.681 1.00 93.5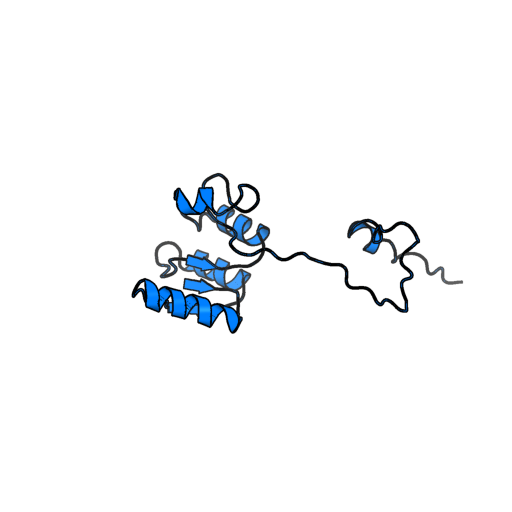0 79 ARG A C 1
ATOM 627 O O . ARG A 1 79 ? 4.827 -15.235 0.525 1.00 93.50 79 ARG A O 1
ATOM 634 N N . ILE A 1 80 ? 4.776 -14.217 2.532 1.00 92.81 80 ILE A N 1
ATOM 635 C CA . ILE A 1 80 ? 5.621 -13.077 2.172 1.00 92.81 80 ILE A CA 1
ATOM 636 C C . ILE A 1 80 ? 6.985 -13.230 2.859 1.00 92.81 80 ILE A C 1
ATOM 638 O O . ILE A 1 80 ? 7.072 -13.120 4.088 1.00 92.81 80 ILE A O 1
ATOM 642 N N . PRO A 1 81 ? 8.068 -13.461 2.088 1.00 92.06 81 PRO A N 1
ATOM 643 C CA . PRO A 1 81 ? 9.420 -13.543 2.629 1.00 92.06 81 PRO A CA 1
ATOM 644 C C . PRO A 1 81 ? 9.788 -12.318 3.472 1.00 92.06 81 PRO A C 1
ATOM 646 O O . PRO A 1 81 ? 9.408 -11.197 3.138 1.00 92.06 81 PRO A O 1
ATOM 649 N N . ALA A 1 82 ? 10.591 -12.518 4.522 1.00 91.56 82 ALA A N 1
ATOM 650 C CA . ALA A 1 82 ? 10.959 -11.462 5.473 1.00 91.56 82 ALA A CA 1
ATOM 651 C C . ALA A 1 82 ? 11.564 -10.206 4.813 1.00 91.56 82 ALA A C 1
ATOM 653 O O . ALA A 1 82 ? 11.291 -9.099 5.253 1.00 91.56 82 ALA A O 1
ATOM 654 N N . GLN A 1 83 ? 12.315 -10.365 3.719 1.00 90.81 83 GLN A N 1
ATOM 655 C CA . GLN A 1 83 ? 12.912 -9.254 2.963 1.00 90.81 83 GLN A CA 1
ATOM 656 C C . GLN A 1 83 ? 11.898 -8.330 2.258 1.00 90.81 83 GLN A C 1
ATOM 658 O O . GLN A 1 83 ? 12.256 -7.227 1.858 1.00 90.81 83 GLN A O 1
ATOM 663 N N . PHE A 1 84 ? 10.645 -8.766 2.087 1.00 90.94 84 PHE A N 1
ATOM 664 C CA . PHE A 1 84 ? 9.588 -7.997 1.419 1.00 90.94 84 PHE A CA 1
ATOM 665 C C . PHE A 1 84 ? 8.512 -7.497 2.383 1.00 90.94 84 PHE A C 1
ATOM 667 O O . PHE A 1 84 ? 7.451 -7.057 1.945 1.00 90.94 84 PHE A O 1
ATOM 674 N N . ARG A 1 85 ? 8.750 -7.564 3.691 1.00 92.19 85 ARG A N 1
ATOM 675 C CA . ARG A 1 85 ? 7.812 -7.083 4.704 1.00 92.19 85 ARG A CA 1
ATOM 676 C C . ARG A 1 85 ? 8.538 -6.339 5.805 1.00 92.19 85 ARG A C 1
ATOM 678 O O . ARG A 1 85 ? 9.705 -6.595 6.087 1.00 92.19 85 ARG A O 1
ATOM 685 N N . GLU A 1 86 ? 7.819 -5.439 6.446 1.00 93.44 86 GLU A N 1
ATOM 686 C CA . GLU A 1 86 ? 8.334 -4.710 7.593 1.00 93.44 86 GLU A CA 1
ATOM 687 C C . GLU A 1 86 ? 8.349 -5.624 8.843 1.00 93.44 86 GLU A C 1
ATOM 689 O O . GLU A 1 86 ? 7.392 -6.380 9.053 1.00 93.44 86 GLU A O 1
ATOM 694 N N . PRO A 1 87 ? 9.414 -5.617 9.671 1.00 89.56 87 PRO A N 1
ATOM 695 C CA . PRO A 1 87 ? 9.536 -6.519 10.825 1.00 89.56 87 PRO A CA 1
ATOM 696 C C . PRO A 1 87 ? 8.412 -6.413 11.868 1.00 89.56 87 PRO A C 1
ATOM 698 O O . PRO A 1 87 ? 8.020 -7.421 12.469 1.00 89.56 87 PRO A O 1
ATOM 701 N N . THR A 1 88 ? 7.879 -5.212 12.092 1.00 91.19 88 THR A N 1
ATOM 702 C CA . THR A 1 88 ? 6.779 -4.963 13.036 1.00 91.19 88 THR A CA 1
ATOM 703 C C . THR A 1 88 ? 5.388 -5.198 12.432 1.00 91.19 88 THR A C 1
ATOM 705 O O . THR A 1 88 ? 4.409 -5.260 13.175 1.00 91.19 88 THR A O 1
ATOM 708 N N . GLY A 1 89 ? 5.308 -5.451 11.121 1.00 92.56 89 GLY A N 1
ATOM 709 C CA . GLY A 1 89 ? 4.075 -5.764 10.399 1.00 92.56 89 GLY A CA 1
ATOM 710 C C . GLY A 1 89 ? 3.311 -4.530 9.920 1.00 92.56 89 GLY A C 1
ATOM 711 O O . GLY A 1 89 ? 2.103 -4.616 9.715 1.00 92.56 89 GLY A O 1
ATOM 712 N N . LEU A 1 90 ? 3.981 -3.384 9.767 1.00 94.19 90 LEU A N 1
ATOM 713 C CA . LEU A 1 90 ? 3.333 -2.136 9.338 1.00 94.19 90 LEU A CA 1
ATOM 714 C C . LEU A 1 90 ? 2.985 -2.118 7.848 1.00 94.19 90 LEU A C 1
ATOM 716 O O . LEU A 1 90 ? 2.022 -1.471 7.446 1.00 94.19 90 LEU A O 1
ATOM 720 N N . TRP A 1 91 ? 3.753 -2.820 7.018 1.00 94.25 91 TRP A N 1
ATOM 721 C CA . TRP A 1 91 ? 3.473 -2.944 5.591 1.00 94.25 91 TRP A CA 1
ATOM 722 C C . TRP A 1 91 ? 4.061 -4.231 5.011 1.00 94.25 91 TRP A C 1
ATOM 724 O O . TRP A 1 91 ? 5.004 -4.825 5.543 1.00 94.25 91 TRP A O 1
ATOM 734 N N . PHE A 1 92 ? 3.490 -4.652 3.882 1.00 94.25 92 PHE A N 1
ATOM 735 C CA . PHE A 1 92 ? 3.830 -5.894 3.196 1.00 94.25 92 PHE A CA 1
ATOM 736 C C . PHE A 1 92 ? 3.925 -5.659 1.688 1.00 94.25 92 PHE A C 1
ATOM 738 O O . PHE A 1 92 ? 3.049 -5.041 1.083 1.00 94.25 92 PHE A O 1
ATOM 745 N N . GLY A 1 93 ? 4.976 -6.182 1.064 1.00 91.50 93 GLY A N 1
ATOM 746 C CA . GLY A 1 93 ? 5.133 -6.214 -0.383 1.00 91.50 93 GLY A CA 1
ATOM 747 C C . GLY A 1 93 ? 4.439 -7.435 -0.980 1.00 91.50 93 GLY A C 1
ATOM 748 O O . GLY A 1 93 ? 4.741 -8.566 -0.611 1.00 91.50 93 GLY A O 1
ATOM 749 N N . TYR A 1 94 ? 3.535 -7.214 -1.935 1.00 86.31 94 TYR A N 1
ATOM 750 C CA . TYR A 1 94 ? 2.847 -8.292 -2.662 1.00 86.31 94 TYR A CA 1
ATOM 751 C C . TYR A 1 94 ? 3.323 -8.444 -4.117 1.00 86.31 94 TYR A C 1
ATOM 753 O O . TYR A 1 94 ? 2.971 -9.405 -4.795 1.00 86.31 94 TYR A O 1
ATOM 761 N N . SER A 1 95 ? 4.109 -7.492 -4.624 1.00 83.56 95 SER A N 1
ATOM 762 C CA . SER A 1 95 ? 4.604 -7.466 -6.001 1.00 83.56 95 SER A CA 1
ATOM 763 C C . SER A 1 95 ? 6.025 -6.910 -6.026 1.00 83.56 95 SER A C 1
ATOM 765 O O . SER A 1 95 ? 6.326 -5.948 -5.321 1.00 83.56 95 SER A O 1
ATOM 767 N N . MET A 1 96 ? 6.889 -7.502 -6.852 1.00 81.81 96 MET A N 1
ATOM 768 C CA . MET A 1 96 ? 8.273 -7.070 -7.039 1.00 81.81 96 MET A CA 1
ATOM 769 C C . MET A 1 96 ? 8.491 -6.586 -8.472 1.00 81.81 96 MET A C 1
ATOM 771 O O . MET A 1 96 ? 7.974 -7.167 -9.425 1.00 81.81 96 MET A O 1
ATOM 775 N N . ARG A 1 97 ? 9.293 -5.530 -8.629 1.00 80.00 97 ARG A N 1
ATOM 776 C CA . ARG A 1 97 ? 9.778 -5.051 -9.926 1.00 80.00 97 ARG A CA 1
ATOM 777 C C . ARG A 1 97 ? 11.292 -4.913 -9.867 1.00 80.00 97 ARG A C 1
ATOM 779 O O . ARG A 1 97 ? 11.813 -4.273 -8.958 1.00 80.00 97 ARG A O 1
ATOM 786 N N . ALA A 1 98 ? 11.987 -5.487 -10.841 1.00 78.12 98 ALA A N 1
ATOM 787 C CA . ALA A 1 98 ? 13.419 -5.278 -11.004 1.00 78.12 98 ALA A CA 1
ATOM 788 C C . ALA A 1 98 ? 13.657 -4.036 -11.872 1.00 78.12 98 ALA A C 1
ATOM 790 O O . ALA A 1 98 ? 13.113 -3.929 -12.973 1.00 78.12 98 ALA A O 1
ATOM 791 N N . ARG A 1 99 ? 14.481 -3.095 -11.399 1.00 79.75 99 ARG A N 1
ATOM 792 C CA . ARG A 1 99 ? 14.962 -1.987 -12.232 1.00 79.75 99 ARG A CA 1
ATOM 793 C C . ARG A 1 99 ? 16.118 -2.505 -13.084 1.00 79.75 99 ARG A C 1
ATOM 795 O O . ARG A 1 99 ? 17.231 -2.664 -12.592 1.00 79.75 99 ARG A O 1
ATOM 802 N N . VAL A 1 100 ? 15.827 -2.811 -14.343 1.00 81.00 100 VAL A N 1
ATOM 803 C CA . VAL A 1 100 ? 16.803 -3.351 -15.295 1.00 81.00 100 VAL A CA 1
ATOM 804 C C . VAL A 1 100 ? 17.450 -2.239 -16.115 1.00 81.00 100 VAL A C 1
ATOM 806 O O . VAL A 1 100 ? 16.818 -1.226 -16.418 1.00 81.00 100 VAL A O 1
ATOM 809 N N . LEU A 1 101 ? 18.710 -2.439 -16.499 1.00 78.94 101 LEU A N 1
ATOM 810 C CA . LEU A 1 101 ? 19.376 -1.583 -17.472 1.00 78.94 101 LEU A CA 1
ATOM 811 C C . LEU A 1 101 ? 18.999 -2.050 -18.880 1.00 78.94 101 LEU A C 1
ATOM 813 O O . LEU A 1 101 ? 19.509 -3.062 -19.359 1.00 78.94 101 LEU A O 1
ATOM 817 N N . ALA A 1 102 ? 18.110 -1.315 -19.541 1.00 77.44 102 ALA A N 1
ATOM 818 C CA . ALA A 1 102 ? 17.862 -1.514 -20.961 1.00 77.44 102 ALA A CA 1
ATOM 819 C C . ALA A 1 102 ? 19.020 -0.900 -21.763 1.00 77.44 102 ALA A C 1
ATOM 821 O O . ALA A 1 102 ? 19.350 0.271 -21.581 1.00 77.44 102 ALA A O 1
ATOM 822 N N . TYR A 1 103 ? 19.639 -1.682 -22.646 1.00 79.88 103 TYR A N 1
ATOM 823 C CA . TYR A 1 103 ? 20.690 -1.208 -23.545 1.00 79.88 103 TYR A CA 1
ATOM 824 C C . TYR A 1 103 ? 20.398 -1.620 -24.988 1.00 79.88 103 TYR A C 1
ATOM 826 O O . TYR A 1 103 ? 19.766 -2.645 -25.247 1.00 79.88 103 TYR A O 1
ATOM 834 N N . ASN A 1 104 ? 20.864 -0.807 -25.937 1.00 80.25 104 ASN A N 1
ATOM 835 C CA . ASN A 1 104 ? 20.770 -1.117 -27.358 1.00 80.25 104 ASN A CA 1
ATOM 836 C C . ASN A 1 104 ? 21.824 -2.181 -27.716 1.00 80.25 104 ASN A C 1
ATOM 838 O O . ASN A 1 104 ? 23.024 -1.923 -27.594 1.00 80.25 104 ASN A O 1
ATOM 842 N N . LYS A 1 105 ? 21.362 -3.355 -28.165 1.00 72.81 105 LYS A N 1
ATOM 843 C CA . LYS A 1 105 ? 22.209 -4.504 -28.526 1.00 72.81 105 LYS A CA 1
ATOM 844 C C . LYS A 1 105 ? 23.187 -4.203 -29.669 1.00 72.81 105 LYS A C 1
ATOM 846 O O . LYS A 1 105 ? 24.268 -4.780 -29.685 1.00 72.81 105 LYS A O 1
ATOM 851 N N . ASP A 1 106 ? 22.857 -3.269 -30.561 1.00 75.31 106 ASP A N 1
ATOM 852 C CA . ASP A 1 106 ? 23.703 -2.900 -31.705 1.00 75.31 106 ASP A CA 1
ATOM 853 C C . ASP A 1 106 ? 24.845 -1.958 -31.301 1.00 75.31 106 ASP A C 1
ATOM 855 O O . ASP A 1 106 ? 25.888 -1.909 -31.951 1.00 75.31 106 ASP A O 1
ATOM 859 N N . LYS A 1 107 ? 24.660 -1.198 -30.213 1.00 68.75 107 LYS A N 1
ATOM 860 C CA . LYS A 1 107 ? 25.624 -0.186 -29.744 1.00 68.75 107 LYS A CA 1
ATOM 861 C C . LYS A 1 107 ? 26.451 -0.628 -28.541 1.00 68.75 107 LYS A C 1
ATOM 863 O O . LYS A 1 107 ? 27.475 -0.013 -28.257 1.00 68.75 107 LYS A O 1
ATOM 868 N N . VAL A 1 108 ? 26.022 -1.666 -27.828 1.00 65.44 108 VAL A N 1
ATOM 869 C CA . VAL A 1 108 ? 26.713 -2.178 -26.642 1.00 65.44 108 VAL A CA 1
ATOM 870 C C . VAL A 1 108 ? 27.024 -3.651 -26.866 1.00 65.44 108 VAL A C 1
ATOM 872 O O . VAL A 1 108 ? 26.172 -4.517 -26.676 1.00 65.44 108 VAL A O 1
ATOM 875 N N . LYS A 1 109 ? 28.270 -3.935 -27.261 1.00 58.28 109 LYS A N 1
ATOM 876 C CA . LYS A 1 109 ? 28.793 -5.302 -27.254 1.00 58.28 109 LYS A CA 1
ATOM 877 C C . LYS A 1 109 ? 28.925 -5.736 -25.798 1.00 58.28 109 LYS A C 1
ATOM 879 O O . LYS A 1 109 ? 29.646 -5.106 -25.028 1.00 58.28 109 LYS A O 1
ATOM 884 N N . SER A 1 110 ? 28.214 -6.792 -25.413 1.00 55.44 110 SER A N 1
ATOM 885 C CA . SER A 1 110 ? 28.446 -7.459 -24.137 1.00 55.44 110 SER A CA 1
ATOM 886 C C . SER A 1 110 ? 29.882 -7.981 -24.135 1.00 55.44 110 SER A C 1
ATOM 888 O O . SER A 1 110 ? 30.191 -8.923 -24.867 1.00 55.44 110 SER A O 1
ATOM 890 N N . GLU A 1 111 ? 30.767 -7.345 -23.369 1.00 52.53 111 GLU A N 1
ATOM 891 C CA . GLU A 1 111 ? 32.118 -7.848 -23.129 1.00 52.53 111 GLU A CA 1
ATOM 892 C C . GLU A 1 111 ? 32.025 -9.313 -22.680 1.00 52.53 111 GLU A C 1
ATOM 894 O O . GLU A 1 111 ? 31.217 -9.699 -21.828 1.00 52.53 111 GLU A O 1
ATOM 899 N N . ARG A 1 112 ? 32.811 -10.136 -23.366 1.00 42.75 112 ARG A N 1
ATOM 900 C CA . ARG A 1 112 ? 32.830 -11.597 -23.374 1.00 42.75 112 ARG A CA 1
ATOM 901 C C . ARG A 1 112 ? 33.211 -12.147 -21.994 1.00 42.75 112 ARG A C 1
ATOM 903 O O . ARG A 1 112 ? 34.345 -12.553 -21.797 1.00 42.75 112 ARG A O 1
ATOM 910 N N . ASN A 1 113 ? 32.272 -12.129 -21.042 1.00 38.12 113 ASN A N 1
ATOM 911 C CA . ASN A 1 113 ? 32.288 -12.957 -19.826 1.00 38.12 113 ASN A CA 1
ATOM 912 C C . ASN A 1 113 ? 30.943 -13.005 -19.064 1.00 38.12 113 ASN A C 1
ATOM 914 O O . ASN A 1 113 ? 30.917 -13.133 -17.843 1.00 38.12 113 ASN A O 1
ATOM 918 N N . GLY A 1 114 ? 29.802 -12.873 -19.756 1.00 41.59 114 GLY A N 1
ATOM 919 C CA . GLY A 1 114 ? 28.472 -13.111 -19.162 1.00 41.59 114 GLY A CA 1
ATOM 920 C C . GLY A 1 114 ? 28.061 -12.170 -18.018 1.00 41.59 114 GLY A C 1
ATOM 921 O O . GLY A 1 114 ? 26.999 -12.350 -17.427 1.00 41.59 114 GLY A O 1
ATOM 922 N N . ARG A 1 115 ? 28.862 -11.145 -17.709 1.00 41.12 115 ARG A N 1
ATOM 923 C CA . ARG A 1 115 ? 28.518 -10.080 -16.768 1.00 41.12 115 ARG A CA 1
ATOM 924 C C . ARG A 1 115 ? 28.079 -8.859 -17.559 1.00 41.12 115 ARG A C 1
ATOM 926 O O . ARG A 1 115 ? 28.868 -8.268 -18.290 1.00 41.12 115 ARG A O 1
ATOM 933 N N . ALA A 1 116 ? 26.815 -8.473 -17.386 1.00 45.38 116 ALA A N 1
ATOM 934 C CA . ALA A 1 116 ? 26.370 -7.122 -17.70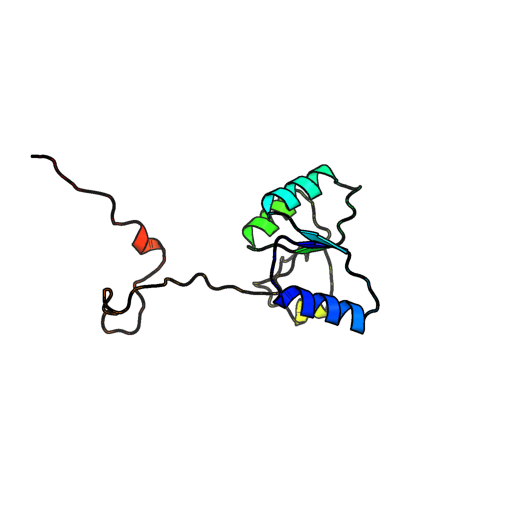7 1.00 45.38 116 ALA A CA 1
ATOM 935 C C . ALA A 1 116 ? 27.344 -6.104 -17.077 1.00 45.38 116 ALA A C 1
ATOM 937 O O . ALA A 1 116 ? 27.874 -6.393 -15.996 1.00 45.38 116 ALA A O 1
ATOM 938 N N . PRO A 1 117 ? 27.598 -4.945 -17.719 1.00 48.22 117 PRO A N 1
ATOM 939 C CA . PRO A 1 117 ? 28.479 -3.926 -17.161 1.00 48.22 117 PRO A CA 1
ATOM 940 C C . PRO A 1 117 ? 28.081 -3.648 -15.709 1.00 48.22 117 PRO A C 1
ATOM 942 O O . PRO A 1 117 ? 26.919 -3.372 -15.405 1.00 48.22 117 PRO A O 1
ATOM 945 N N . CYS A 1 118 ? 29.054 -3.844 -14.820 1.00 44.19 118 CYS A N 1
ATOM 946 C CA . CYS A 1 118 ? 28.910 -3.783 -13.374 1.00 44.19 118 CYS A CA 1
ATOM 947 C C . CYS A 1 118 ? 28.147 -2.524 -12.934 1.00 44.19 118 CYS A C 1
ATOM 949 O O . CYS A 1 118 ? 28.659 -1.420 -13.079 1.00 44.19 118 CYS A O 1
ATOM 951 N N . ALA A 1 119 ? 26.984 -2.753 -12.314 1.00 47.75 119 ALA A N 1
ATOM 952 C CA . ALA A 1 119 ? 26.251 -1.872 -11.405 1.00 47.75 119 ALA A CA 1
ATOM 953 C C . ALA A 1 119 ? 25.799 -0.495 -11.939 1.00 47.75 119 ALA A C 1
ATOM 955 O O . ALA A 1 119 ? 26.509 0.226 -12.631 1.00 47.75 119 ALA A O 1
ATOM 956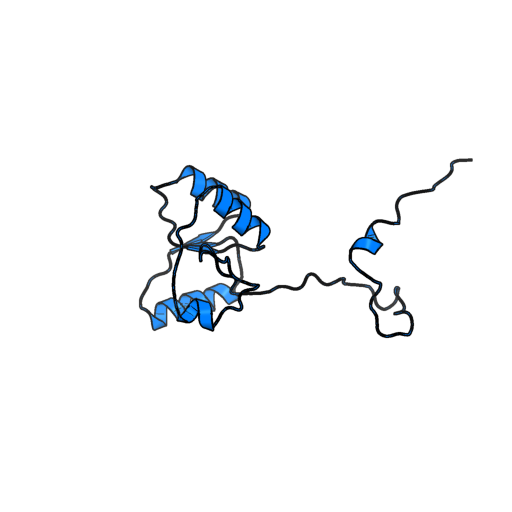 N N . ALA A 1 120 ? 24.617 -0.061 -11.487 1.00 45.50 120 ALA A N 1
ATOM 957 C CA . ALA A 1 120 ? 24.071 1.287 -11.696 1.00 45.50 120 ALA A CA 1
ATOM 958 C C . ALA A 1 120 ? 25.060 2.435 -11.368 1.00 45.50 120 ALA A C 1
ATOM 960 O O . ALA A 1 120 ? 24.893 3.548 -11.855 1.00 45.50 120 ALA A O 1
ATOM 961 N N . ILE A 1 121 ? 26.114 2.146 -10.595 1.00 42.66 121 ILE A N 1
ATOM 962 C CA . ILE A 1 121 ? 27.224 3.044 -10.257 1.00 42.66 121 ILE A CA 1
ATOM 963 C C . ILE A 1 121 ? 28.029 3.478 -11.503 1.00 42.66 121 ILE A C 1
ATOM 965 O O . ILE A 1 121 ? 28.491 4.614 -11.557 1.00 42.66 121 ILE A O 1
ATOM 969 N N . SER A 1 122 ? 28.156 2.643 -12.545 1.00 44.16 122 SER A N 1
ATOM 970 C CA . SER A 1 122 ? 28.966 2.980 -13.732 1.00 44.16 122 SER A CA 1
ATOM 971 C C . SER A 1 122 ? 28.340 4.043 -14.648 1.00 44.16 122 SER A C 1
ATOM 973 O O . SER A 1 122 ? 29.039 4.588 -15.500 1.00 44.16 122 SER A O 1
ATOM 975 N N . LEU A 1 123 ? 27.047 4.359 -14.517 1.00 50.53 123 LEU A N 1
ATOM 976 C CA . LEU A 1 123 ? 26.402 5.380 -15.359 1.00 50.53 123 LEU A CA 1
ATOM 977 C C . LEU A 1 123 ? 26.765 6.818 -14.953 1.00 50.53 123 LEU A C 1
ATOM 979 O O . LEU A 1 123 ? 26.503 7.745 -15.715 1.00 50.53 123 LEU A O 1
ATOM 983 N N . ALA A 1 124 ? 27.395 7.017 -13.792 1.00 51.66 124 ALA A N 1
ATOM 984 C CA . ALA A 1 124 ? 27.763 8.340 -13.292 1.00 51.66 124 ALA A CA 1
ATOM 985 C C . ALA A 1 124 ? 29.066 8.916 -13.895 1.00 51.66 124 ALA A C 1
ATOM 987 O O . ALA A 1 124 ? 29.349 10.094 -13.702 1.00 51.66 124 ALA A O 1
ATOM 988 N N . THR A 1 125 ? 29.865 8.145 -14.644 1.00 47.56 125 THR A N 1
ATOM 989 C CA . THR A 1 125 ? 31.239 8.543 -15.032 1.00 47.56 125 THR A CA 1
ATOM 990 C C . THR A 1 125 ? 31.410 9.193 -16.411 1.00 47.56 125 THR A C 1
ATOM 992 O O . THR A 1 125 ? 32.533 9.300 -16.894 1.00 47.56 125 THR A O 1
ATOM 995 N N . ARG A 1 126 ? 30.360 9.712 -17.061 1.00 45.59 126 ARG A N 1
ATOM 996 C CA . ARG A 1 126 ? 30.531 10.525 -18.289 1.00 45.59 126 ARG A CA 1
ATOM 997 C C . ARG A 1 126 ? 29.853 11.888 -18.212 1.00 45.59 126 ARG A C 1
ATOM 999 O O . ARG A 1 126 ? 28.884 12.158 -18.913 1.00 45.59 126 ARG A O 1
ATOM 1006 N N . LYS A 1 127 ? 30.415 12.774 -17.387 1.00 41.50 127 LYS A N 1
ATOM 1007 C CA . LYS A 1 127 ? 30.265 14.226 -17.555 1.00 41.50 127 LYS A CA 1
ATOM 1008 C C . LYS A 1 127 ? 31.484 14.971 -17.001 1.00 41.50 127 LYS A C 1
ATOM 1010 O O . LYS A 1 127 ? 31.393 15.639 -15.983 1.00 41.50 127 LYS A O 1
ATOM 1015 N N . ALA A 1 128 ? 32.633 14.832 -17.658 1.00 44.09 128 ALA A N 1
ATOM 1016 C CA . ALA A 1 128 ? 33.760 15.748 -17.490 1.00 44.09 128 ALA A CA 1
ATOM 1017 C C . ALA A 1 128 ? 34.697 15.666 -18.705 1.00 44.09 128 ALA A C 1
ATOM 1019 O O . ALA A 1 128 ? 34.897 14.580 -19.241 1.00 44.09 128 ALA A O 1
ATOM 1020 N N . ALA A 1 129 ? 35.275 16.817 -19.061 1.00 39.16 129 ALA A N 1
ATOM 1021 C CA . ALA A 1 129 ? 36.283 17.079 -20.095 1.00 39.16 129 ALA A CA 1
ATOM 1022 C C . ALA A 1 129 ? 35.781 17.384 -21.524 1.00 39.16 129 ALA A C 1
ATOM 1024 O O . ALA A 1 129 ? 35.885 16.575 -22.439 1.00 39.16 129 ALA A O 1
ATOM 1025 N N . THR A 1 130 ? 35.363 18.634 -21.733 1.00 35.12 130 THR A N 1
ATOM 1026 C CA . THR A 1 130 ? 35.747 19.392 -22.939 1.00 35.12 130 THR A CA 1
ATOM 1027 C C . THR A 1 130 ? 36.722 20.486 -22.502 1.00 35.12 130 THR A C 1
ATOM 1029 O O . THR A 1 130 ? 36.298 21.366 -21.752 1.00 35.12 130 THR A O 1
ATOM 1032 N N . PRO A 1 131 ? 38.003 20.451 -22.909 1.00 42.22 131 PRO A N 1
ATOM 1033 C CA . PRO A 1 131 ? 38.881 21.606 -22.817 1.00 42.22 131 PRO A CA 1
ATOM 1034 C C . PRO A 1 131 ? 38.646 22.490 -24.050 1.00 42.22 131 PRO A C 1
ATOM 1036 O O . PRO A 1 131 ? 38.812 22.044 -25.183 1.00 42.22 131 PRO A O 1
ATOM 1039 N N . THR A 1 132 ? 38.206 23.726 -23.837 1.00 47.28 132 THR A N 1
ATOM 1040 C CA . THR A 1 132 ? 38.266 24.786 -24.852 1.00 47.28 132 THR A CA 1
ATOM 1041 C C . THR A 1 132 ? 39.724 25.182 -25.073 1.00 47.28 132 THR A C 1
ATOM 1043 O O . THR A 1 132 ? 40.435 25.453 -24.106 1.00 47.28 132 THR A O 1
ATOM 1046 N N . SER A 1 133 ? 40.135 25.160 -26.342 1.00 48.09 133 SER A N 1
ATOM 1047 C CA . SER A 1 133 ? 41.364 25.752 -26.885 1.00 48.09 133 SER A CA 1
ATOM 1048 C C . SER A 1 133 ? 41.370 27.269 -26.780 1.00 48.09 133 SER A C 1
ATOM 1050 O O . SER A 1 133 ? 40.272 27.837 -26.991 1.00 48.09 133 SER A O 1
#

Foldseek 3Di:
DEEQDDDPVVVVVQVVVCVVPVDDDDYDYDHLVVVLVVLLVCDPVDPDPDYHYDDPVSVVVSVVSVSFDADDDPVQPVVADPVQADPRRRDGDPDDDDPDDDDDCVVDDDDPDPDDPDDPVVVPPPDDDDDDD

Sequence (133 aa):
MYSSRHYQTDEALYSGFTRQTGIKINLIEAGEDALIERLRNEGARSPADVLVTVDAGRLWRAQQFGLFQPVRSKLLEARIPAQFREPTGLWFGYSMRARVLAYNKDKVKSERNGRAPCAAISLATRKAATPTS

pLDDT: mean 80.08, std 17.85, range [35.12, 94.25]

Radius of gyration: 20.95 Å; chains: 1; bounding box: 60×43×45 Å

Secondary structure (DSSP, 8-state):
-EES---HHHHHHHHHHHHHH-PPP--EE--HHHHHHHHHHHGGG---S-EE-S-HHHHHHHHHTT-------HHHHHHS-GGGB-TTSS-B------------TTT----SSSPPSSTGGGGGS--------